Protein AF-A0A2T1A1B3-F1 (afdb_monomer_lite)

Secondary structure (DSSP, 8-state):
-EEEEEEESSS-HHHHHHHHHHHHHHTT--EEEEEE--TT--HHHHHHHHHHHHHH-SEEEEEE-GGG-SHHHHHHHHHHHTTSSSEEEEEEEE-S-HHHHHHHHHHHHHHHSS---EEEEEEE-SSHHHHHHHHHHHHHHH-S-EEEEEETTGGGS-HHHHHHHGGGGB-

Radius of gyration: 15.19 Å; chains: 1; bounding box: 37×35×37 Å

pLDDT: mean 92.07, std 4.48, range [71.44, 97.56]

Foldseek 3Di:
DEEEEEAALAADQVLVLLLVQLLCVVVVFFEAEEEDEALPDDLQVLLVVVVVVVVPGPYYYYYYDPNQRDLVSVLSNQVSNVVDPHHYAYEYEHEPPLVSNQVVLVVNCVRNVDHHAEYEYQAAEPDPVRRVVSQVVSCVSNVHHHFFYHHHPLVVDDPVVSSVCSNVGGD

Structure (mmCIF, N/CA/C/O backbone):
data_AF-A0A2T1A1B3-F1
#
_entry.id   AF-A0A2T1A1B3-F1
#
loop_
_atom_site.group_PDB
_atom_site.id
_atom_site.type_symbol
_atom_site.label_atom_id
_atom_site.label_alt_id
_atom_site.label_comp_id
_atom_site.label_asym_id
_atom_site.label_entity_id
_atom_site.label_seq_id
_atom_site.pdbx_PDB_ins_code
_atom_site.Cartn_x
_atom_site.Cartn_y
_atom_site.Cartn_z
_atom_site.occupancy
_atom_site.B_iso_or_equiv
_atom_site.auth_seq_id
_atom_site.auth_comp_id
_atom_site.auth_asym_id
_atom_site.auth_atom_id
_atom_site.pdbx_PDB_model_num
ATOM 1 N N . MET A 1 1 ? -3.617 -9.011 14.922 1.00 83.69 1 MET A N 1
ATOM 2 C CA . MET A 1 1 ? -4.567 -8.592 13.871 1.00 83.69 1 MET A CA 1
ATOM 3 C C . MET A 1 1 ? -4.004 -7.327 13.277 1.00 83.69 1 MET A C 1
ATOM 5 O O . MET A 1 1 ? -3.605 -6.457 14.046 1.00 83.69 1 MET A O 1
ATOM 9 N N . THR A 1 2 ? -3.915 -7.255 11.954 1.00 93.94 2 THR A N 1
ATOM 10 C CA . THR A 1 2 ? -3.161 -6.191 11.284 1.00 93.94 2 THR A CA 1
ATOM 11 C C . THR A 1 2 ? -4.044 -5.461 10.284 1.00 93.94 2 THR A C 1
ATOM 13 O O . THR A 1 2 ? -4.819 -6.079 9.557 1.00 93.94 2 THR A O 1
ATOM 16 N N . LEU A 1 3 ? -3.913 -4.142 10.244 1.00 95.75 3 LEU A N 1
ATOM 17 C CA . LEU A 1 3 ? -4.442 -3.281 9.200 1.00 95.75 3 LEU A CA 1
ATOM 18 C C . LEU A 1 3 ? -3.271 -2.723 8.388 1.00 95.75 3 LEU A C 1
ATOM 20 O O . LEU A 1 3 ? -2.353 -2.111 8.934 1.00 95.75 3 LEU A O 1
ATOM 24 N N . VAL A 1 4 ? -3.330 -2.900 7.075 1.00 96.62 4 VAL A N 1
ATOM 25 C CA . VAL A 1 4 ? -2.441 -2.242 6.120 1.00 96.62 4 VAL A CA 1
ATOM 26 C C . VAL A 1 4 ? -3.230 -1.152 5.416 1.00 96.62 4 VAL A C 1
ATOM 28 O O . VAL A 1 4 ? -4.264 -1.426 4.813 1.00 96.62 4 VAL A O 1
ATOM 31 N N . LEU A 1 5 ? -2.737 0.078 5.477 1.00 96.25 5 LEU A N 1
ATOM 32 C CA . LEU A 1 5 ? -3.234 1.202 4.698 1.00 96.25 5 LEU A CA 1
ATOM 33 C C . LEU A 1 5 ? -2.289 1.449 3.525 1.00 96.25 5 LEU A C 1
ATOM 35 O O . LEU A 1 5 ? -1.076 1.486 3.712 1.00 96.25 5 LEU A O 1
ATOM 39 N N . VAL A 1 6 ? -2.842 1.612 2.325 1.00 96.56 6 VAL A N 1
ATOM 40 C CA . VAL A 1 6 ? -2.078 1.870 1.099 1.00 96.56 6 VAL A CA 1
ATOM 41 C C . VAL A 1 6 ? -2.508 3.206 0.512 1.00 96.56 6 VAL A C 1
ATOM 43 O O . VAL A 1 6 ? -3.551 3.296 -0.137 1.00 96.56 6 VAL A O 1
ATOM 46 N N . ALA A 1 7 ? -1.710 4.243 0.755 1.00 94.19 7 ALA A N 1
ATOM 47 C CA . ALA A 1 7 ? -1.910 5.577 0.198 1.00 94.19 7 ALA A CA 1
ATOM 48 C C . ALA A 1 7 ? -1.174 5.732 -1.148 1.00 94.19 7 ALA A C 1
ATOM 50 O O . ALA A 1 7 ? -0.170 5.057 -1.390 1.00 94.19 7 ALA A O 1
ATOM 51 N N . PRO A 1 8 ? -1.631 6.617 -2.042 1.00 92.12 8 PRO A N 1
ATOM 52 C CA . PRO A 1 8 ? -0.910 6.924 -3.270 1.00 92.12 8 PRO A CA 1
ATOM 53 C C . PRO A 1 8 ? 0.211 7.937 -3.011 1.00 92.12 8 PRO A C 1
ATOM 55 O O . PRO A 1 8 ? 0.005 9.009 -2.450 1.00 92.12 8 PRO A O 1
ATOM 58 N N . GLY A 1 9 ? 1.411 7.592 -3.466 1.00 89.06 9 GLY A N 1
ATOM 59 C CA . GLY A 1 9 ? 2.613 8.428 -3.505 1.00 89.06 9 GLY A CA 1
ATOM 60 C C . GLY A 1 9 ? 3.035 8.774 -4.932 1.00 89.06 9 GLY A C 1
ATOM 61 O O . GLY A 1 9 ? 4.223 8.870 -5.212 1.00 89.06 9 GLY A O 1
ATOM 62 N N . GLY A 1 10 ? 2.073 8.881 -5.855 1.00 88.12 10 GLY A N 1
ATOM 63 C CA . GLY A 1 10 ? 2.321 8.989 -7.299 1.00 88.12 10 GLY A CA 1
ATOM 64 C C . GLY A 1 10 ? 2.228 7.661 -8.061 1.00 88.12 10 GLY A C 1
ATOM 65 O O . GLY A 1 10 ? 2.427 7.655 -9.272 1.00 88.12 10 GLY A O 1
ATOM 66 N N . GLY A 1 11 ? 1.924 6.557 -7.371 1.00 91.44 11 GLY A N 1
ATOM 67 C CA . GLY A 1 11 ? 1.562 5.268 -7.965 1.00 91.44 11 GLY A CA 1
ATOM 68 C C . GLY A 1 11 ? 0.109 4.859 -7.686 1.00 91.44 11 GLY A C 1
ATOM 69 O O . GLY A 1 11 ? -0.674 5.588 -7.076 1.00 91.44 11 GLY A O 1
ATOM 70 N N . HIS A 1 12 ? -0.242 3.650 -8.109 1.00 93.88 12 HIS A N 1
ATOM 71 C CA . HIS A 1 12 ? -1.571 3.058 -8.099 1.00 93.88 12 HIS A CA 1
ATOM 72 C C . HIS A 1 12 ? -1.807 2.278 -6.799 1.00 93.88 12 HIS A C 1
ATOM 74 O O . HIS A 1 12 ? -1.564 1.070 -6.707 1.00 93.88 12 HIS A O 1
ATOM 80 N N . ALA A 1 13 ? -2.345 2.959 -5.787 1.00 95.31 13 ALA A N 1
ATOM 81 C CA . ALA A 1 13 ? -2.714 2.342 -4.511 1.00 95.31 13 ALA A CA 1
ATOM 82 C C . ALA A 1 13 ? -3.644 1.112 -4.637 1.00 95.31 13 ALA A C 1
ATOM 84 O O . ALA A 1 13 ? -3.379 0.124 -3.945 1.00 95.31 13 ALA A O 1
ATOM 85 N N . PRO A 1 14 ? -4.659 1.084 -5.531 1.00 95.44 14 PRO A N 1
ATOM 86 C CA . PRO A 1 14 ? -5.486 -0.111 -5.728 1.00 95.44 14 PRO A CA 1
ATOM 87 C C . PRO A 1 14 ? -4.686 -1.338 -6.181 1.00 95.44 14 PRO A C 1
ATOM 89 O O . PRO A 1 14 ? -4.893 -2.440 -5.672 1.00 95.44 14 PRO A O 1
ATOM 92 N N . LEU A 1 15 ? -3.731 -1.147 -7.096 1.00 95.69 15 LEU A N 1
ATOM 93 C CA . LEU A 1 15 ? -2.888 -2.223 -7.618 1.00 95.69 15 LEU A CA 1
ATOM 94 C C . LEU A 1 15 ? -1.976 -2.791 -6.524 1.00 95.69 15 LEU A C 1
ATOM 96 O O . LEU A 1 15 ? -1.888 -4.007 -6.351 1.00 95.69 15 LEU A O 1
ATOM 100 N N . VAL A 1 16 ? -1.345 -1.912 -5.742 1.00 97.06 16 VAL A N 1
ATOM 101 C CA . VAL A 1 16 ? -0.498 -2.308 -4.609 1.00 97.06 16 VAL A CA 1
ATOM 102 C C . VAL A 1 16 ? -1.311 -3.017 -3.524 1.00 97.06 16 VAL A C 1
ATOM 104 O O . VAL A 1 16 ? -0.890 -4.069 -3.042 1.00 97.06 16 VAL A O 1
ATOM 107 N N . GLY A 1 17 ? -2.491 -2.497 -3.171 1.00 97.12 17 GLY A N 1
ATOM 108 C CA . GLY A 1 17 ? -3.387 -3.128 -2.201 1.00 97.12 17 GLY A CA 1
ATOM 109 C C . GLY A 1 17 ? -3.807 -4.535 -2.633 1.00 97.12 17 GLY A C 1
ATOM 110 O O . GLY A 1 17 ? -3.721 -5.478 -1.843 1.00 97.12 17 GLY A O 1
ATOM 111 N N . ALA A 1 18 ? -4.174 -4.703 -3.906 1.00 97.06 18 ALA A N 1
ATOM 112 C CA . ALA A 1 18 ? -4.494 -6.006 -4.481 1.00 97.06 18 ALA A CA 1
ATOM 113 C C . ALA A 1 18 ? -3.292 -6.968 -4.452 1.00 97.06 18 ALA A C 1
ATOM 115 O O . ALA A 1 18 ? -3.442 -8.126 -4.059 1.00 97.06 18 ALA A O 1
ATOM 116 N N . ALA A 1 19 ? -2.092 -6.498 -4.805 1.00 97.44 19 ALA A N 1
ATOM 117 C CA . ALA A 1 19 ? -0.871 -7.302 -4.769 1.00 97.44 19 ALA A CA 1
ATOM 118 C C . ALA A 1 19 ? -0.509 -7.760 -3.348 1.00 97.44 19 ALA A C 1
ATOM 120 O O . ALA A 1 19 ? -0.217 -8.940 -3.141 1.00 97.44 19 ALA A O 1
ATOM 121 N N . MET A 1 20 ? -0.584 -6.862 -2.359 1.00 97.50 20 MET A N 1
ATOM 122 C CA . MET A 1 20 ? -0.347 -7.187 -0.948 1.00 97.50 20 MET A CA 1
ATOM 123 C C . MET A 1 20 ? -1.349 -8.225 -0.439 1.00 97.50 20 MET A C 1
ATOM 125 O O . MET A 1 20 ? -0.954 -9.217 0.180 1.00 97.50 20 MET A O 1
ATOM 129 N N . ALA A 1 21 ? -2.637 -8.040 -0.742 1.00 97.06 21 ALA A N 1
ATOM 130 C CA . ALA A 1 21 ? -3.681 -8.982 -0.360 1.00 97.06 21 ALA A CA 1
ATOM 131 C C . ALA A 1 21 ? -3.477 -10.359 -1.008 1.00 97.06 21 ALA A C 1
ATOM 133 O O . ALA A 1 21 ? -3.557 -11.384 -0.325 1.00 97.06 21 ALA A O 1
ATOM 134 N N . ALA A 1 22 ? -3.140 -10.393 -2.300 1.00 96.81 22 ALA A N 1
ATOM 135 C CA . ALA A 1 22 ? -2.823 -11.622 -3.015 1.00 96.81 22 ALA A CA 1
ATOM 136 C C . ALA A 1 22 ? -1.615 -12.342 -2.393 1.00 96.81 22 ALA A C 1
ATOM 138 O O . ALA A 1 22 ? -1.680 -13.544 -2.135 1.00 96.81 22 ALA A O 1
ATOM 139 N N . ALA A 1 23 ? -0.524 -11.619 -2.114 1.00 96.62 23 ALA A N 1
ATOM 140 C CA . ALA A 1 23 ? 0.691 -12.183 -1.524 1.00 96.62 23 ALA A CA 1
ATOM 141 C C . ALA A 1 23 ? 0.439 -12.760 -0.123 1.00 96.62 23 ALA A C 1
ATOM 143 O O . ALA A 1 23 ? 0.883 -13.868 0.187 1.00 96.62 23 ALA A O 1
ATOM 144 N N . ALA A 1 24 ? -0.318 -12.050 0.713 1.00 95.56 24 ALA A N 1
ATOM 145 C CA . ALA A 1 24 ? -0.699 -12.523 2.039 1.00 95.56 24 ALA A CA 1
ATOM 146 C C . ALA A 1 24 ? -1.622 -13.754 1.971 1.00 95.56 24 ALA A C 1
ATOM 148 O O . ALA A 1 24 ? -1.359 -14.752 2.647 1.00 95.56 24 ALA A O 1
ATOM 149 N N . GLY A 1 25 ? -2.630 -13.749 1.092 1.00 95.44 25 GLY A N 1
ATOM 150 C CA . GLY A 1 25 ? -3.505 -14.905 0.868 1.00 95.44 25 GLY A CA 1
ATOM 151 C C . GLY A 1 25 ? -2.736 -16.156 0.431 1.00 95.44 25 GLY A C 1
ATOM 152 O O . GLY A 1 25 ? -2.971 -17.251 0.941 1.00 95.44 25 GLY A O 1
ATOM 153 N N . ARG A 1 26 ? -1.731 -16.001 -0.439 1.00 94.88 26 ARG A N 1
ATOM 154 C CA . ARG A 1 26 ? -0.840 -17.097 -0.867 1.00 94.88 26 ARG A CA 1
ATOM 155 C C . ARG A 1 26 ? 0.045 -17.643 0.248 1.00 94.88 26 ARG A C 1
ATOM 157 O O . ARG A 1 26 ? 0.415 -18.813 0.205 1.00 94.88 26 ARG A O 1
ATOM 164 N N . ARG A 1 27 ? 0.359 -16.822 1.249 1.00 94.19 27 ARG A N 1
ATOM 165 C CA . ARG A 1 27 ? 1.061 -17.232 2.474 1.00 94.19 27 ARG A CA 1
ATOM 166 C C . ARG A 1 27 ? 0.116 -17.867 3.510 1.00 94.19 27 ARG A C 1
ATOM 168 O O . ARG A 1 27 ? 0.564 -18.215 4.597 1.00 94.19 27 ARG A O 1
ATOM 175 N N . GLY A 1 28 ? -1.165 -18.056 3.174 1.00 94.50 28 GLY A N 1
ATOM 176 C CA . GLY A 1 28 ? -2.168 -18.700 4.027 1.00 94.50 28 GLY A CA 1
ATOM 177 C C . GLY A 1 28 ? -2.861 -17.759 5.015 1.00 94.50 28 GLY A C 1
ATOM 178 O O . GLY A 1 28 ? -3.562 -18.234 5.904 1.00 94.50 28 GLY A O 1
ATOM 179 N N . VAL A 1 29 ? -2.673 -16.444 4.878 1.00 95.62 29 VAL A N 1
ATOM 180 C CA . VAL A 1 29 ? -3.315 -15.434 5.731 1.00 95.62 29 VAL A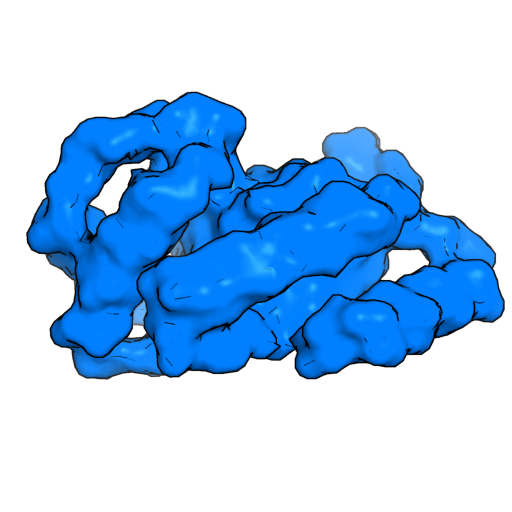 CA 1
ATOM 181 C C . VAL A 1 29 ? -4.752 -15.220 5.262 1.00 95.62 29 VAL A C 1
ATOM 183 O O . VAL A 1 29 ? -4.989 -15.021 4.068 1.00 95.62 29 VAL A O 1
ATOM 186 N N . ARG A 1 30 ? -5.728 -15.212 6.178 1.00 95.62 30 ARG A N 1
ATOM 187 C CA . ARG A 1 30 ? -7.092 -14.790 5.832 1.00 95.62 30 ARG A CA 1
ATOM 188 C C . ARG A 1 30 ? -7.103 -13.277 5.694 1.00 95.62 30 ARG A C 1
ATOM 190 O O . ARG A 1 30 ? -6.847 -12.571 6.669 1.00 95.62 30 ARG A O 1
ATOM 197 N N . VAL A 1 31 ? -7.382 -12.804 4.486 1.00 96.25 31 VAL A N 1
ATOM 198 C CA . VAL A 1 31 ? -7.290 -11.391 4.123 1.00 96.25 31 VAL A CA 1
ATOM 199 C C . VAL A 1 31 ? -8.633 -10.866 3.663 1.00 96.25 31 VAL A C 1
ATOM 201 O O . VAL A 1 31 ? -9.285 -11.493 2.831 1.00 96.25 31 VAL A O 1
ATOM 204 N N . ASN A 1 32 ? -8.977 -9.671 4.132 1.00 96.50 32 ASN A N 1
ATOM 205 C CA . ASN A 1 32 ? -9.982 -8.828 3.502 1.00 96.50 32 ASN A CA 1
ATOM 206 C C . ASN A 1 32 ? -9.320 -7.643 2.798 1.00 96.50 32 ASN A C 1
ATOM 208 O O . ASN A 1 32 ? -8.392 -7.030 3.327 1.00 96.50 32 ASN A O 1
ATOM 212 N N . LEU A 1 33 ? -9.826 -7.316 1.612 1.00 95.81 33 LEU A N 1
ATOM 213 C CA . LEU A 1 33 ? -9.428 -6.144 0.842 1.00 95.81 33 LEU A CA 1
ATOM 214 C C . LEU A 1 33 ? -10.568 -5.123 0.882 1.00 95.81 33 LEU A C 1
ATOM 216 O O . LEU A 1 33 ? -11.712 -5.453 0.570 1.00 95.81 33 LEU A O 1
ATOM 220 N N . GLY A 1 34 ? -10.255 -3.902 1.296 1.00 95.44 34 GLY A N 1
ATOM 221 C CA . GLY A 1 34 ? -11.180 -2.784 1.390 1.00 95.44 34 GLY A CA 1
ATOM 222 C C . GLY A 1 34 ? -10.722 -1.594 0.558 1.00 95.44 34 GLY A C 1
ATOM 223 O O . GLY A 1 34 ? -9.542 -1.435 0.250 1.00 95.44 34 GLY A O 1
ATOM 224 N N . GLU A 1 35 ? -11.676 -0.732 0.240 1.00 95.56 35 GLU A N 1
ATOM 225 C CA . GLU A 1 35 ? -11.462 0.473 -0.551 1.00 95.56 35 GLU A CA 1
ATOM 226 C C . GLU A 1 35 ? -12.019 1.687 0.184 1.00 95.56 35 GLU A C 1
ATOM 228 O O . GLU A 1 35 ? -13.104 1.634 0.771 1.00 95.56 35 GLU A O 1
ATOM 233 N N . ILE A 1 36 ? -11.283 2.791 0.113 1.00 93.88 36 ILE A N 1
ATOM 234 C CA . ILE A 1 36 ? -11.758 4.117 0.489 1.00 93.88 36 ILE A CA 1
ATOM 235 C C . ILE A 1 36 ? -11.918 4.925 -0.792 1.00 93.88 36 ILE A C 1
ATOM 237 O O . ILE A 1 36 ? -10.931 5.246 -1.447 1.00 93.88 36 ILE A O 1
ATOM 241 N N . ASN A 1 37 ? -13.160 5.260 -1.132 1.00 91.38 37 ASN A N 1
ATOM 242 C CA . ASN A 1 37 ? -13.511 5.966 -2.366 1.00 91.38 37 ASN A CA 1
ATOM 243 C C . ASN A 1 37 ? -14.282 7.274 -2.137 1.00 91.38 37 ASN A C 1
ATOM 245 O O . ASN A 1 37 ? -14.847 7.832 -3.074 1.00 91.38 37 ASN A O 1
ATOM 249 N N . ASP A 1 38 ? -14.301 7.768 -0.899 1.00 86.50 38 ASP A N 1
ATOM 250 C CA . ASP A 1 38 ? -15.003 8.993 -0.524 1.00 86.50 38 ASP A CA 1
ATOM 251 C C . ASP A 1 38 ? -14.147 9.844 0.431 1.00 86.50 38 ASP A C 1
ATOM 253 O O . ASP A 1 38 ? -13.635 9.358 1.441 1.00 86.50 38 ASP A O 1
ATOM 257 N N . THR A 1 39 ? -14.019 11.143 0.154 1.00 84.50 39 THR A N 1
ATOM 258 C CA . THR A 1 39 ? -13.359 12.106 1.057 1.00 84.50 39 THR A CA 1
ATOM 259 C C . THR A 1 39 ? -14.175 12.402 2.312 1.00 84.50 39 THR A C 1
ATOM 261 O O . THR A 1 39 ? -13.653 12.990 3.263 1.00 84.50 39 THR A O 1
ATOM 264 N N . ALA A 1 40 ? -15.446 12.002 2.371 1.00 86.06 40 ALA A N 1
ATOM 265 C CA . ALA A 1 40 ? -16.340 12.205 3.507 1.00 86.06 40 ALA A CA 1
ATOM 266 C C . ALA A 1 40 ? -16.360 11.027 4.498 1.00 86.06 40 ALA A C 1
ATOM 268 O O . ALA A 1 40 ? -17.220 10.980 5.380 1.00 86.06 40 ALA A O 1
ATOM 269 N N . VAL A 1 41 ? -15.408 10.087 4.407 1.00 85.75 41 VAL A N 1
ATOM 270 C CA . VAL A 1 41 ? -15.329 8.936 5.324 1.00 85.75 41 VAL A CA 1
ATOM 271 C C . VAL A 1 41 ? -15.276 9.386 6.781 1.00 85.75 41 VAL A C 1
ATOM 273 O O . VAL A 1 41 ? -14.303 9.996 7.242 1.00 85.75 41 VAL A O 1
ATOM 276 N N . ALA A 1 42 ? -16.326 9.028 7.521 1.00 90.62 42 ALA A N 1
ATOM 277 C CA . ALA A 1 42 ? -16.413 9.266 8.950 1.00 90.62 42 ALA A CA 1
ATOM 278 C C . ALA A 1 42 ? -15.400 8.368 9.697 1.00 90.62 42 ALA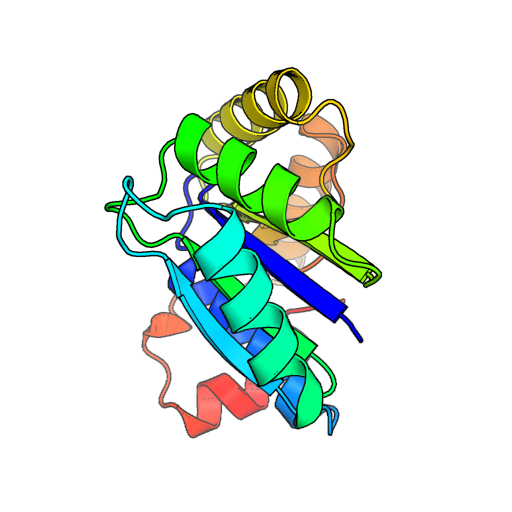 A C 1
ATOM 280 O O . ALA A 1 42 ? -15.470 7.143 9.559 1.00 90.62 42 ALA A O 1
ATOM 281 N N . PRO A 1 43 ? -14.493 8.940 10.518 1.00 88.12 43 PRO A N 1
ATOM 282 C CA . PRO A 1 43 ? -13.461 8.196 11.250 1.00 88.12 43 PRO A CA 1
ATOM 283 C C . PRO A 1 43 ? -13.989 6.999 12.043 1.00 88.12 43 PRO A C 1
ATOM 285 O O . PRO A 1 43 ? -13.431 5.907 11.968 1.00 88.12 43 PRO A O 1
ATOM 288 N N . ASP A 1 44 ? -15.080 7.200 12.782 1.00 89.94 44 ASP A N 1
ATOM 289 C CA . ASP A 1 44 ? -15.631 6.172 13.664 1.00 89.94 44 ASP A CA 1
ATOM 290 C C . ASP A 1 44 ? -16.305 5.053 12.860 1.00 89.94 44 ASP A C 1
ATOM 292 O O . ASP A 1 44 ? -16.139 3.877 13.173 1.00 89.94 44 ASP A O 1
ATOM 296 N N . ALA A 1 45 ? -16.977 5.402 11.757 1.00 91.56 45 ALA A N 1
ATOM 297 C CA . ALA A 1 45 ? -17.567 4.417 10.855 1.00 91.56 45 ALA A CA 1
ATOM 298 C C . ALA A 1 45 ? -16.492 3.552 10.178 1.00 91.56 45 ALA A C 1
ATOM 300 O O . ALA A 1 45 ? -16.665 2.340 10.059 1.00 91.56 45 ALA A O 1
ATOM 301 N N . PHE A 1 46 ? -15.369 4.158 9.778 1.00 93.94 46 PHE A N 1
ATOM 302 C CA . PHE A 1 46 ? -14.213 3.432 9.257 1.00 93.94 46 PHE A CA 1
ATOM 303 C C . PHE A 1 46 ? -13.626 2.481 10.309 1.00 93.94 46 PHE A C 1
ATOM 305 O O . PHE A 1 46 ? -13.442 1.297 10.034 1.00 93.94 46 PHE A O 1
ATOM 312 N N . ALA A 1 47 ? -13.384 2.975 11.526 1.00 92.44 47 ALA A N 1
ATOM 313 C CA . ALA A 1 47 ? -12.846 2.178 12.625 1.00 92.44 47 ALA A CA 1
ATOM 314 C C . ALA A 1 47 ? -13.740 0.966 12.948 1.00 92.44 47 ALA A C 1
ATOM 316 O O . ALA A 1 47 ? -13.246 -0.153 13.097 1.00 92.44 47 ALA A O 1
ATOM 317 N N . ASP A 1 48 ? -15.058 1.164 13.000 1.00 93.00 48 ASP A N 1
ATOM 318 C CA . ASP A 1 48 ? -16.023 0.091 13.242 1.00 93.00 48 ASP A CA 1
ATOM 319 C C . ASP A 1 48 ? -16.091 -0.912 12.088 1.00 93.00 48 ASP A C 1
ATOM 321 O O . ASP A 1 48 ? -16.210 -2.114 12.327 1.00 93.00 48 ASP A O 1
ATOM 325 N N . ALA A 1 49 ? -15.989 -0.447 10.840 1.00 93.81 49 ALA A N 1
ATOM 326 C CA . ALA A 1 49 ? -15.915 -1.330 9.683 1.00 93.81 49 ALA A CA 1
ATOM 327 C C . ALA A 1 49 ? -14.662 -2.216 9.747 1.00 93.81 49 ALA A C 1
ATOM 329 O O . ALA A 1 49 ? -14.783 -3.432 9.618 1.00 93.81 49 ALA A O 1
ATOM 330 N N . VAL A 1 50 ? -13.487 -1.641 10.023 1.00 94.19 50 VAL A N 1
ATOM 331 C CA . VAL A 1 50 ? -12.233 -2.402 10.162 1.00 94.19 50 VAL A CA 1
ATOM 332 C C . VAL A 1 50 ? -12.329 -3.436 11.282 1.00 94.19 50 VAL A C 1
ATOM 334 O O . VAL A 1 50 ? -11.963 -4.588 11.062 1.00 94.19 50 VAL A O 1
ATOM 337 N N . ARG A 1 51 ? -12.855 -3.065 12.459 1.00 92.75 51 ARG A N 1
ATOM 338 C CA . ARG A 1 51 ? -13.026 -4.008 13.579 1.00 92.75 51 ARG A CA 1
ATOM 339 C C . ARG A 1 51 ? -13.847 -5.224 13.175 1.00 92.75 51 ARG A C 1
ATOM 341 O O . ARG A 1 51 ? -13.389 -6.338 13.387 1.00 92.75 51 ARG A O 1
ATOM 348 N N . ARG A 1 52 ? -15.006 -5.008 12.544 1.00 93.19 52 ARG A N 1
ATOM 349 C CA . ARG A 1 52 ? -15.872 -6.103 12.082 1.00 93.19 52 ARG A CA 1
ATOM 350 C C . ARG A 1 52 ? -15.161 -7.008 11.082 1.00 93.19 52 ARG A C 1
ATOM 352 O O . ARG A 1 52 ? -15.276 -8.219 11.173 1.00 93.19 52 ARG A O 1
ATOM 359 N N . GLN A 1 53 ? -14.401 -6.438 10.147 1.00 93.00 53 GLN A N 1
ATOM 360 C CA . GLN A 1 53 ? -13.665 -7.243 9.168 1.00 93.00 53 GLN A CA 1
ATOM 361 C C . GLN A 1 53 ? -12.566 -8.094 9.823 1.00 93.00 53 GLN A C 1
ATOM 363 O O . GLN A 1 53 ? -12.315 -9.212 9.373 1.00 93.00 53 GLN A O 1
ATOM 368 N N . LEU A 1 54 ? -11.933 -7.597 10.890 1.00 92.44 54 LEU A N 1
ATOM 369 C CA . LEU A 1 54 ? -10.901 -8.318 11.642 1.00 92.44 54 LEU A CA 1
ATOM 370 C C . LEU A 1 54 ? -11.453 -9.403 12.581 1.00 92.44 54 LEU A C 1
ATOM 372 O O . LEU A 1 54 ? -10.670 -10.197 13.091 1.00 92.44 54 LEU A O 1
ATOM 376 N N . GLU A 1 55 ? -12.770 -9.492 12.798 1.00 91.56 55 GLU A N 1
ATOM 377 C CA . GLU A 1 55 ? -13.364 -10.593 13.576 1.00 91.56 55 GLU A CA 1
ATOM 378 C C . GLU A 1 55 ? -13.161 -11.949 12.874 1.00 91.56 55 GLU A C 1
ATOM 380 O O . GLU A 1 55 ? -12.889 -12.956 13.531 1.00 91.56 55 GLU A O 1
ATOM 385 N N . ASP A 1 56 ? -13.201 -11.957 11.536 1.00 90.31 56 ASP A N 1
ATOM 386 C CA . ASP A 1 56 ? -13.137 -13.171 10.711 1.00 90.31 56 ASP A CA 1
ATOM 387 C C . ASP A 1 56 ? -11.833 -13.318 9.905 1.00 90.31 56 ASP A C 1
ATOM 389 O O . ASP A 1 56 ? -11.624 -14.336 9.230 1.00 90.31 56 ASP A O 1
ATOM 393 N N . THR A 1 57 ? -10.931 -12.336 9.979 1.00 93.38 57 THR A N 1
ATOM 394 C CA . THR A 1 57 ? -9.682 -12.308 9.203 1.00 93.38 57 THR A CA 1
ATOM 395 C C . THR A 1 57 ? -8.465 -11.950 10.040 1.00 93.38 57 THR A C 1
ATOM 397 O O . THR A 1 57 ? -8.562 -11.389 11.126 1.00 93.38 57 THR A O 1
ATOM 400 N N . ASP A 1 58 ? -7.289 -12.309 9.534 1.00 94.19 58 ASP A N 1
ATOM 401 C CA . ASP A 1 58 ? -6.021 -12.062 10.218 1.00 94.19 58 ASP A CA 1
ATOM 402 C C . ASP A 1 58 ? -5.421 -10.702 9.800 1.00 94.19 58 ASP A C 1
ATOM 404 O O . ASP A 1 58 ? -4.715 -10.055 10.585 1.00 94.19 58 ASP A O 1
ATOM 408 N N . LEU A 1 59 ? -5.745 -10.256 8.579 1.00 96.25 59 LEU A N 1
ATOM 409 C CA . LEU A 1 59 ? -5.253 -9.036 7.946 1.00 96.25 59 LEU A CA 1
ATOM 410 C C . LEU A 1 59 ? -6.367 -8.342 7.144 1.00 96.25 59 LEU A C 1
ATOM 412 O O . LEU A 1 59 ? -7.054 -8.965 6.336 1.00 96.25 59 LEU A O 1
ATOM 416 N N . VAL A 1 60 ? -6.479 -7.027 7.301 1.00 97.31 60 VAL A N 1
ATOM 417 C CA . VAL A 1 60 ? -7.262 -6.165 6.409 1.00 97.31 60 VAL A CA 1
ATOM 418 C C . VAL A 1 60 ? -6.300 -5.254 5.652 1.00 97.31 60 VAL A C 1
ATOM 420 O O . VAL A 1 60 ? -5.492 -4.560 6.265 1.00 97.31 60 VAL A O 1
ATOM 423 N N . VAL A 1 61 ? -6.387 -5.238 4.325 1.00 97.56 61 VAL A N 1
ATOM 424 C CA . VAL A 1 61 ? -5.681 -4.280 3.465 1.00 97.56 61 VAL A CA 1
ATOM 425 C C . VAL A 1 61 ? -6.700 -3.265 2.969 1.00 97.56 61 VAL A C 1
ATOM 427 O O . VAL A 1 61 ? -7.719 -3.655 2.411 1.00 97.56 61 VAL A O 1
ATOM 430 N N . VAL A 1 62 ? -6.449 -1.973 3.160 1.00 97.00 62 VAL A N 1
ATOM 431 C CA . VAL A 1 62 ? -7.313 -0.895 2.671 1.00 97.00 62 VAL A CA 1
ATOM 432 C C . VAL A 1 62 ? -6.500 0.067 1.822 1.00 97.00 62 VAL A C 1
ATOM 434 O O . VAL A 1 62 ? -5.503 0.612 2.292 1.00 97.00 62 VAL A O 1
ATOM 437 N N . TYR A 1 63 ? -6.935 0.307 0.590 1.00 96.44 63 TYR A N 1
ATOM 438 C CA . TYR A 1 63 ? -6.322 1.300 -0.292 1.00 96.44 63 TYR A CA 1
ATOM 439 C C . TYR A 1 63 ? -7.213 2.533 -0.465 1.00 96.44 63 TYR A C 1
ATOM 441 O O . TYR A 1 63 ? -8.441 2.453 -0.383 1.00 96.44 63 TYR A O 1
ATOM 449 N N . PHE A 1 64 ? -6.581 3.676 -0.724 1.00 94.69 64 PHE A N 1
ATOM 450 C CA . PHE A 1 64 ? -7.265 4.913 -1.099 1.00 94.69 64 PHE A CA 1
ATOM 451 C C . PHE A 1 64 ? -7.395 4.970 -2.627 1.00 94.69 64 PHE A C 1
ATOM 453 O O . PHE A 1 64 ? -6.394 4.893 -3.339 1.00 94.69 64 PHE A O 1
ATOM 460 N N . ALA A 1 65 ? -8.622 5.063 -3.137 1.00 90.62 65 ALA A N 1
ATOM 461 C CA . ALA A 1 65 ? -8.887 5.320 -4.551 1.00 90.62 65 ALA A CA 1
ATOM 462 C C . ALA A 1 65 ? -8.713 6.819 -4.868 1.00 90.62 65 ALA A C 1
ATOM 464 O O . ALA A 1 65 ? -8.758 7.641 -3.956 1.00 90.62 65 ALA A O 1
ATOM 465 N N . GLU A 1 66 ? -8.583 7.177 -6.153 1.00 83.56 66 GLU A N 1
ATOM 466 C CA . GLU A 1 66 ? -8.432 8.570 -6.628 1.00 83.56 66 GLU A CA 1
ATOM 467 C C . GLU A 1 66 ? -9.345 9.601 -5.941 1.00 83.56 66 GLU A C 1
ATOM 469 O O . GLU A 1 66 ? -8.845 10.643 -5.531 1.00 83.56 66 GLU A O 1
ATOM 474 N N . PRO A 1 67 ? -10.660 9.369 -5.738 1.00 73.19 67 PRO A N 1
ATOM 475 C CA . PRO A 1 67 ? -11.487 10.379 -5.083 1.00 73.19 67 PRO A CA 1
ATOM 476 C C . PRO A 1 67 ? -11.105 10.646 -3.623 1.00 73.19 67 PRO A C 1
ATOM 478 O O . PRO A 1 67 ? -11.563 11.642 -3.088 1.00 73.19 67 PRO A O 1
ATOM 481 N N . ALA A 1 68 ? -10.319 9.790 -2.968 1.00 71.44 68 ALA A N 1
ATOM 482 C CA . ALA A 1 68 ? -9.955 9.879 -1.554 1.00 71.44 68 ALA A CA 1
ATOM 483 C C . ALA A 1 68 ? -8.435 9.956 -1.324 1.00 71.44 68 ALA A C 1
ATOM 485 O O . ALA A 1 68 ? -7.968 9.704 -0.210 1.00 71.44 68 ALA A O 1
ATOM 486 N N . ASP A 1 69 ? -7.664 10.278 -2.363 1.00 78.12 69 ASP A N 1
ATOM 487 C CA . ASP A 1 69 ? -6.201 10.299 -2.324 1.00 78.12 69 ASP A CA 1
ATOM 488 C C . ASP A 1 69 ? -5.588 11.551 -1.681 1.00 78.12 69 ASP A C 1
ATOM 490 O O . ASP A 1 69 ? -4.367 11.646 -1.520 1.00 78.12 69 ASP A O 1
ATOM 494 N N . ASP A 1 70 ? -6.421 12.503 -1.259 1.00 87.38 70 ASP A N 1
ATOM 495 C CA . ASP A 1 70 ? -5.950 13.721 -0.628 1.00 87.38 70 ASP A CA 1
ATOM 496 C C . ASP A 1 70 ? -5.334 13.445 0.758 1.00 87.38 70 ASP A C 1
ATOM 498 O O . ASP A 1 70 ? -5.818 12.640 1.563 1.00 87.38 70 ASP A O 1
ATOM 502 N N . MET A 1 71 ? -4.259 14.170 1.073 1.00 86.94 71 MET A N 1
ATOM 503 C CA . MET A 1 71 ? -3.490 13.955 2.305 1.00 86.94 71 MET A CA 1
ATOM 504 C C . MET A 1 71 ? -4.306 14.196 3.585 1.00 86.94 71 MET A C 1
ATOM 506 O O . MET A 1 71 ? -4.004 13.612 4.628 1.00 86.94 71 MET A O 1
ATOM 510 N N . THR A 1 72 ? -5.357 15.025 3.528 1.00 88.88 72 THR A N 1
ATOM 511 C CA . THR A 1 72 ? -6.226 15.274 4.689 1.00 88.88 72 THR A CA 1
ATOM 512 C C . THR A 1 72 ? -7.086 14.047 4.982 1.00 88.88 72 THR A C 1
ATOM 514 O O . THR A 1 72 ? -7.207 13.635 6.141 1.00 88.88 72 THR A O 1
ATOM 517 N N . THR A 1 73 ? -7.644 13.419 3.947 1.00 90.56 73 THR A N 1
ATOM 518 C CA . THR A 1 73 ? -8.385 12.160 4.068 1.00 90.56 73 THR A CA 1
ATOM 519 C C . THR A 1 73 ? -7.478 11.035 4.562 1.00 90.56 73 THR A C 1
ATOM 521 O O . THR A 1 73 ? -7.838 10.363 5.535 1.00 90.56 73 THR A O 1
ATOM 524 N N . VAL A 1 74 ? -6.273 10.886 3.996 1.00 90.75 74 VAL A N 1
ATOM 525 C CA . VAL A 1 74 ? -5.276 9.893 4.445 1.00 90.75 74 VAL A CA 1
ATOM 526 C C . VAL A 1 74 ? -4.945 10.070 5.928 1.00 90.75 74 VAL A C 1
ATOM 528 O O . VAL A 1 74 ? -5.045 9.114 6.701 1.00 90.75 74 VAL A O 1
ATOM 531 N N . GLN A 1 75 ? -4.638 11.296 6.367 1.00 90.56 75 GLN A N 1
ATOM 532 C CA . GLN A 1 75 ? -4.364 11.594 7.776 1.00 90.56 75 GLN A CA 1
ATOM 533 C C . GLN A 1 75 ? -5.537 11.227 8.679 1.00 90.56 75 GLN A C 1
ATOM 535 O O . GLN A 1 75 ? -5.354 10.625 9.741 1.00 90.56 75 GLN A O 1
ATOM 540 N N . ARG A 1 76 ? -6.750 11.619 8.286 1.00 91.31 76 ARG A N 1
ATOM 541 C CA . ARG A 1 76 ? -7.952 11.407 9.089 1.00 91.31 76 ARG A CA 1
ATOM 542 C C . ARG A 1 76 ? -8.221 9.916 9.291 1.00 91.31 76 ARG A C 1
ATOM 544 O O . ARG A 1 76 ? -8.485 9.498 10.419 1.00 91.31 76 ARG A O 1
ATOM 551 N N . VAL A 1 77 ? -8.116 9.127 8.226 1.00 92.94 77 VAL A N 1
ATOM 552 C CA . VAL A 1 77 ? -8.278 7.667 8.259 1.00 92.94 77 VAL A CA 1
ATOM 553 C C . VAL A 1 77 ? -7.163 7.015 9.071 1.00 92.94 77 VAL A C 1
ATOM 555 O O . VAL A 1 77 ? -7.451 6.204 9.947 1.00 92.94 77 VAL A O 1
ATOM 558 N N . TYR A 1 78 ? -5.905 7.410 8.864 1.00 92.25 78 TYR A N 1
ATOM 559 C CA . TYR A 1 78 ? -4.778 6.879 9.632 1.00 92.25 78 TYR A CA 1
ATOM 560 C C . TYR A 1 78 ? -4.938 7.132 11.136 1.00 92.25 78 TYR A C 1
ATOM 562 O O . TYR A 1 78 ? -4.784 6.226 11.953 1.00 92.25 78 TYR A O 1
ATOM 570 N N . ARG A 1 79 ? -5.334 8.347 11.531 1.00 91.00 79 ARG A N 1
ATOM 571 C CA . ARG A 1 79 ? -5.606 8.674 12.940 1.00 91.00 79 ARG A CA 1
ATOM 572 C C . ARG A 1 79 ? -6.769 7.870 13.511 1.00 91.00 79 ARG A C 1
ATOM 574 O O . ARG A 1 79 ? -6.732 7.530 14.689 1.00 91.00 79 ARG A O 1
ATOM 581 N N . ALA A 1 80 ? -7.789 7.571 12.708 1.00 92.75 80 ALA A N 1
ATOM 582 C CA . ALA A 1 80 ? -8.886 6.698 13.114 1.00 92.75 80 ALA A CA 1
ATOM 583 C C . ALA A 1 80 ? -8.398 5.259 13.337 1.00 92.75 80 ALA A C 1
ATOM 585 O O . ALA A 1 80 ? -8.669 4.677 14.386 1.00 92.75 80 ALA A O 1
ATOM 586 N N . ALA A 1 81 ? -7.609 4.731 12.397 1.00 92.50 81 ALA A N 1
ATOM 587 C CA . ALA A 1 81 ? -6.983 3.418 12.488 1.00 92.50 81 ALA A CA 1
ATOM 588 C C . ALA A 1 81 ? -6.114 3.286 13.743 1.00 92.50 81 ALA A C 1
ATOM 590 O O . ALA A 1 81 ? -6.233 2.314 14.473 1.00 92.50 81 ALA A O 1
ATOM 591 N N . ARG A 1 82 ? -5.287 4.287 14.057 1.00 90.44 82 ARG A N 1
ATOM 592 C CA . ARG A 1 82 ? -4.391 4.274 15.227 1.00 90.44 82 ARG A CA 1
ATOM 593 C C . ARG A 1 82 ? -5.104 4.293 16.582 1.00 90.44 82 ARG A C 1
ATOM 595 O O . ARG A 1 82 ? -4.457 4.086 17.602 1.00 90.44 82 ARG A O 1
ATOM 602 N N . ARG A 1 83 ? -6.414 4.558 16.616 1.00 90.25 83 ARG A N 1
ATOM 603 C CA . ARG A 1 83 ? -7.248 4.427 17.827 1.00 90.25 83 ARG A CA 1
ATOM 604 C C . ARG A 1 83 ? -7.760 3.002 18.034 1.00 90.25 83 ARG A C 1
ATOM 606 O O . ARG A 1 83 ? -8.375 2.720 19.061 1.00 90.25 83 ARG A O 1
ATOM 613 N N . LEU A 1 84 ? -7.580 2.131 17.045 1.00 88.94 84 LEU A N 1
ATOM 614 C CA . LEU A 1 84 ? -7.848 0.708 17.162 1.00 88.94 84 LEU A CA 1
ATOM 615 C C . LEU A 1 84 ? -6.697 0.051 17.936 1.00 88.94 84 LEU A C 1
ATOM 617 O O . LEU A 1 84 ? -5.540 0.422 17.762 1.00 88.94 84 LEU A O 1
ATOM 621 N N . ASP A 1 85 ? -7.017 -0.934 18.773 1.00 90.81 85 ASP A N 1
ATOM 622 C CA . ASP A 1 85 ? -6.027 -1.748 19.492 1.00 90.81 85 ASP A CA 1
ATOM 623 C C . ASP A 1 85 ? -5.499 -2.872 18.578 1.00 90.81 85 ASP A C 1
ATOM 625 O O . ASP A 1 85 ? -5.725 -4.057 18.815 1.00 90.81 85 ASP A O 1
ATOM 629 N N . ILE A 1 86 ? -4.914 -2.480 17.441 1.00 91.25 86 ILE A N 1
ATOM 630 C CA . ILE A 1 86 ? -4.386 -3.371 16.396 1.00 91.25 86 ILE A CA 1
ATOM 631 C C . ILE A 1 86 ? -3.086 -2.807 15.821 1.00 91.25 86 ILE A C 1
ATOM 633 O O . ILE A 1 86 ? -2.814 -1.607 15.915 1.00 91.25 86 ILE A O 1
ATOM 637 N N . ASP A 1 87 ? -2.324 -3.660 15.141 1.00 93.12 87 ASP A N 1
ATOM 638 C CA . ASP A 1 87 ? -1.159 -3.218 14.383 1.00 93.12 87 ASP A CA 1
ATOM 639 C C . ASP A 1 87 ? -1.622 -2.499 13.113 1.00 93.12 87 ASP A C 1
ATOM 641 O O . ASP A 1 87 ? -2.361 -3.065 12.306 1.00 93.12 87 ASP A O 1
ATOM 645 N N . VAL A 1 88 ? -1.196 -1.251 12.931 1.00 93.81 88 VAL A N 1
ATOM 646 C CA . VAL A 1 88 ? -1.516 -0.439 11.750 1.00 93.81 88 VAL A CA 1
ATOM 647 C C . VAL A 1 88 ? -0.221 -0.105 11.038 1.00 93.81 88 VAL A C 1
ATOM 649 O O . VAL A 1 88 ? 0.668 0.471 11.662 1.00 93.81 88 VAL A O 1
ATOM 652 N N . THR A 1 89 ? -0.156 -0.419 9.747 1.00 93.88 89 THR A N 1
ATOM 653 C CA . THR A 1 89 ? 0.946 -0.026 8.863 1.00 93.88 89 THR A CA 1
ATOM 654 C C . THR A 1 89 ? 0.444 0.912 7.770 1.00 93.88 89 THR A C 1
ATOM 656 O O . THR A 1 89 ? -0.665 0.740 7.259 1.00 93.88 89 THR A O 1
ATOM 659 N N . MET A 1 90 ? 1.242 1.915 7.424 1.00 94.19 90 MET A N 1
ATOM 660 C CA . MET A 1 90 ? 1.012 2.857 6.338 1.00 94.19 90 MET A CA 1
ATOM 661 C C . MET A 1 90 ? 2.073 2.656 5.259 1.00 94.19 90 MET A C 1
ATOM 663 O O . MET A 1 90 ? 3.247 2.976 5.454 1.00 94.19 90 MET A O 1
ATOM 667 N N . ASN A 1 91 ? 1.629 2.167 4.106 1.00 95.31 91 ASN A N 1
ATOM 668 C CA . ASN A 1 91 ? 2.446 1.977 2.919 1.00 95.31 91 ASN A CA 1
ATOM 669 C C . ASN A 1 91 ? 2.055 2.968 1.823 1.00 95.31 91 ASN A C 1
ATOM 671 O O . ASN A 1 91 ? 0.898 3.383 1.720 1.00 95.31 91 ASN A O 1
ATOM 675 N N . LEU A 1 92 ? 3.016 3.303 0.969 1.00 95.06 92 LEU A N 1
ATOM 676 C CA . LEU A 1 92 ? 2.805 4.165 -0.190 1.00 95.06 92 LEU A CA 1
ATOM 677 C C . LEU A 1 92 ? 3.005 3.403 -1.493 1.00 95.06 92 LEU A C 1
ATOM 679 O O . LEU A 1 92 ? 4.045 2.781 -1.701 1.00 95.06 92 LEU A O 1
ATOM 683 N N . ALA A 1 93 ? 2.032 3.514 -2.390 1.00 95.75 93 ALA A N 1
ATOM 684 C CA . ALA A 1 93 ? 2.179 3.105 -3.778 1.00 95.75 93 ALA A CA 1
ATOM 685 C C . ALA A 1 93 ? 2.891 4.209 -4.561 1.00 95.75 93 ALA A C 1
ATOM 687 O O . ALA A 1 93 ? 2.375 5.321 -4.681 1.00 95.75 93 ALA A O 1
ATOM 688 N N . VAL A 1 94 ? 4.069 3.909 -5.089 1.00 94.88 94 VAL A N 1
ATOM 689 C CA . VAL A 1 94 ? 4.939 4.877 -5.761 1.00 94.88 94 VAL A CA 1
ATOM 690 C C . VAL A 1 94 ? 5.172 4.458 -7.206 1.00 94.88 94 VAL A C 1
ATOM 692 O O . VAL A 1 94 ? 5.431 3.290 -7.491 1.00 94.88 94 VAL A O 1
ATOM 695 N N . GLY A 1 95 ? 5.058 5.434 -8.103 1.00 89.81 95 GLY A N 1
ATOM 696 C CA . GLY A 1 95 ? 5.350 5.272 -9.520 1.00 89.81 95 GLY A CA 1
ATOM 697 C C . GLY A 1 95 ? 6.829 5.479 -9.831 1.00 89.81 95 GLY A C 1
ATOM 698 O O . GLY A 1 95 ? 7.684 5.534 -8.948 1.00 89.81 95 GLY A O 1
ATOM 699 N N . ARG A 1 96 ? 7.133 5.655 -11.119 1.00 83.50 96 ARG A N 1
ATOM 700 C CA . ARG A 1 96 ? 8.499 5.944 -11.594 1.00 83.50 96 ARG A CA 1
ATOM 701 C C . ARG A 1 96 ? 8.988 7.356 -11.281 1.00 83.50 96 ARG A C 1
ATOM 703 O O . ARG A 1 96 ? 10.183 7.615 -11.382 1.00 83.50 96 ARG A O 1
ATOM 710 N N . ASP A 1 97 ? 8.074 8.264 -10.958 1.00 88.25 97 ASP A N 1
ATOM 711 C CA . ASP A 1 97 ? 8.410 9.632 -10.585 1.00 88.25 97 ASP A CA 1
ATOM 712 C C . ASP A 1 97 ? 8.880 9.672 -9.124 1.00 88.25 97 ASP A C 1
ATOM 714 O O . ASP A 1 97 ? 8.088 9.690 -8.178 1.00 88.25 97 ASP A O 1
ATOM 718 N N . THR A 1 98 ? 10.200 9.637 -8.948 1.00 84.88 98 THR A N 1
ATOM 719 C CA . THR A 1 98 ? 10.840 9.635 -7.631 1.00 84.88 98 THR A CA 1
ATOM 720 C C . THR A 1 98 ? 10.718 10.972 -6.911 1.00 84.88 98 THR A C 1
ATOM 722 O O . THR A 1 98 ? 10.674 10.982 -5.681 1.00 84.88 98 THR A O 1
ATOM 725 N N . ASP A 1 99 ? 10.633 12.082 -7.650 1.00 89.38 99 ASP A N 1
ATOM 726 C CA . ASP A 1 99 ? 10.456 13.414 -7.064 1.00 89.38 99 ASP A CA 1
ATOM 727 C C . ASP A 1 99 ? 9.064 13.501 -6.440 1.00 89.38 99 ASP A C 1
ATOM 729 O O . ASP A 1 99 ? 8.916 13.886 -5.278 1.00 89.38 99 ASP A O 1
ATOM 733 N N . ARG A 1 100 ? 8.047 13.008 -7.160 1.00 89.06 100 ARG A N 1
ATOM 734 C CA . ARG A 1 100 ? 6.686 12.924 -6.632 1.00 89.06 100 ARG A CA 1
ATOM 735 C C . ARG A 1 100 ? 6.594 12.044 -5.387 1.00 89.06 100 ARG A C 1
ATOM 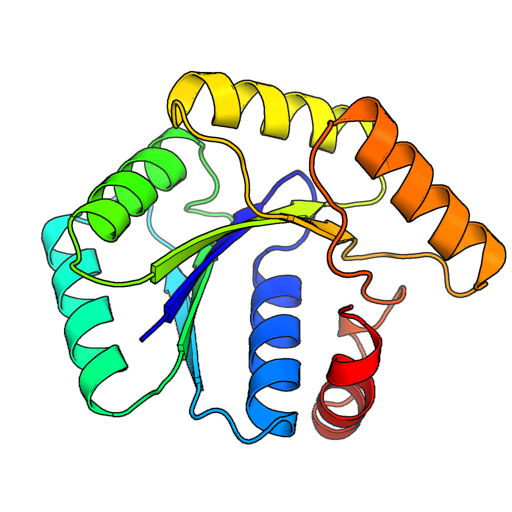737 O O . ARG A 1 100 ? 5.899 12.405 -4.435 1.00 89.06 100 ARG A O 1
ATOM 744 N N . ALA A 1 101 ? 7.286 10.907 -5.378 1.00 89.44 101 ALA A N 1
ATOM 745 C CA . ALA A 1 101 ? 7.328 10.027 -4.215 1.00 89.44 101 ALA A CA 1
ATOM 746 C C . ALA A 1 101 ? 7.943 10.730 -2.992 1.00 89.44 101 ALA A C 1
ATOM 748 O O . ALA A 1 101 ? 7.392 10.638 -1.893 1.00 89.44 101 ALA A O 1
ATOM 749 N N . LEU A 1 102 ? 9.047 11.462 -3.178 1.00 92.19 102 LEU A N 1
ATOM 750 C CA . LEU A 1 102 ? 9.702 12.219 -2.111 1.00 92.19 102 LEU A CA 1
ATOM 751 C C . LEU A 1 102 ? 8.789 13.314 -1.544 1.00 92.19 102 LEU A C 1
ATOM 753 O O . LEU A 1 102 ? 8.605 13.367 -0.330 1.00 92.19 102 LEU A O 1
ATOM 757 N N . GLU A 1 103 ? 8.159 14.118 -2.405 1.00 92.00 103 GLU A N 1
ATOM 758 C CA . GLU A 1 103 ? 7.217 15.167 -1.989 1.00 92.00 103 GLU A CA 1
ATOM 759 C C . GLU A 1 103 ? 6.092 14.617 -1.101 1.00 92.00 103 GLU A C 1
ATOM 761 O O . GLU A 1 103 ? 5.744 15.208 -0.077 1.00 92.00 103 GLU A O 1
ATOM 766 N N . VAL A 1 104 ? 5.509 13.475 -1.480 1.00 90.56 104 VAL A N 1
ATOM 767 C CA . VAL A 1 104 ? 4.410 12.866 -0.719 1.00 90.56 104 VAL A CA 1
ATOM 768 C C . VAL A 1 104 ? 4.907 12.272 0.599 1.00 90.56 104 VAL A C 1
ATOM 770 O O . VAL A 1 104 ? 4.230 12.407 1.618 1.00 90.56 104 VAL A O 1
ATOM 773 N N . VAL A 1 105 ? 6.090 11.651 0.613 1.00 91.94 105 VAL A N 1
ATOM 774 C CA . VAL A 1 105 ? 6.715 11.151 1.848 1.00 91.94 105 VAL A CA 1
ATOM 775 C C . VAL A 1 105 ? 6.948 12.291 2.841 1.00 91.94 105 VAL A C 1
ATOM 777 O O . VAL A 1 105 ? 6.629 12.138 4.021 1.00 91.94 105 VAL A O 1
ATOM 780 N N . GLU A 1 106 ? 7.477 13.426 2.386 1.00 91.19 106 GLU A N 1
ATOM 781 C CA . GLU A 1 106 ? 7.693 14.609 3.227 1.00 91.19 106 GLU A CA 1
ATOM 782 C C . GLU A 1 106 ? 6.366 15.172 3.747 1.00 91.19 106 GLU A C 1
ATOM 784 O O . GLU A 1 106 ? 6.201 15.330 4.958 1.00 91.19 106 GLU A O 1
ATOM 789 N N . ALA A 1 107 ? 5.374 15.349 2.869 1.00 89.81 107 ALA A N 1
ATOM 790 C CA . ALA A 1 107 ? 4.050 15.824 3.260 1.00 89.81 107 ALA A CA 1
ATOM 791 C C . ALA A 1 107 ? 3.381 14.909 4.302 1.00 89.81 107 ALA A C 1
ATOM 793 O O . ALA A 1 107 ? 2.796 15.385 5.275 1.00 89.81 107 ALA A O 1
ATOM 794 N N . LEU A 1 108 ? 3.474 13.587 4.137 1.00 88.62 108 LEU A N 1
ATOM 795 C CA . LEU A 1 108 ? 2.908 12.638 5.095 1.00 88.62 108 LEU A CA 1
ATOM 796 C C . LEU A 1 108 ? 3.678 12.602 6.409 1.00 88.62 108 LEU A C 1
ATOM 798 O O . LEU A 1 108 ? 3.049 12.458 7.453 1.00 88.62 108 LEU A O 1
ATOM 802 N N . ARG A 1 109 ? 5.002 12.768 6.406 1.00 89.00 109 ARG A N 1
ATOM 803 C CA . ARG A 1 109 ? 5.775 12.880 7.653 1.00 89.00 109 ARG A CA 1
ATOM 804 C C . ARG A 1 109 ? 5.337 14.083 8.478 1.00 89.00 109 ARG A C 1
ATOM 806 O O . ARG A 1 109 ? 5.110 13.931 9.679 1.00 89.00 109 ARG A O 1
ATOM 813 N N . ASP A 1 110 ? 5.147 15.228 7.831 1.00 87.31 110 ASP A N 1
ATOM 814 C CA . ASP A 1 110 ? 4.700 16.459 8.488 1.00 87.31 110 ASP A CA 1
ATOM 815 C C . ASP A 1 110 ? 3.293 16.320 9.083 1.00 87.31 110 ASP A C 1
ATOM 817 O O . ASP A 1 110 ? 2.985 16.866 10.142 1.00 87.31 110 ASP A O 1
ATOM 821 N N . ILE A 1 111 ? 2.423 15.571 8.406 1.00 86.81 111 ILE A N 1
ATOM 822 C CA . ILE A 1 111 ? 1.002 15.468 8.742 1.00 86.81 111 ILE A CA 1
ATOM 823 C C . ILE A 1 111 ? 0.715 14.303 9.710 1.00 86.81 111 ILE A C 1
ATOM 825 O O . ILE A 1 111 ? -0.156 14.415 10.584 1.00 86.81 111 ILE A O 1
ATOM 829 N N . LEU A 1 112 ? 1.390 13.164 9.557 1.00 83.69 112 LEU A N 1
ATOM 830 C CA . LEU A 1 112 ? 1.158 11.961 10.361 1.00 83.69 112 LEU A CA 1
ATOM 831 C C . LEU A 1 112 ? 1.975 11.948 11.659 1.00 83.69 112 LEU A C 1
ATOM 833 O O . LEU A 1 112 ? 1.595 11.220 12.576 1.00 83.69 112 LEU A O 1
ATOM 837 N N . GLU A 1 113 ? 3.054 12.736 11.746 1.00 81.62 113 GLU A N 1
ATOM 838 C CA . GLU A 1 113 ? 3.994 12.777 12.884 1.00 81.62 113 GLU A CA 1
ATOM 839 C C . GLU A 1 113 ? 4.604 11.400 13.228 1.00 81.62 113 GLU A C 1
ATOM 841 O O . GLU A 1 113 ? 5.097 11.168 14.333 1.00 81.62 113 GLU A O 1
ATOM 846 N N . VAL A 1 114 ? 4.573 10.462 12.279 1.00 74.69 114 VAL A N 1
ATOM 847 C CA . VAL A 1 114 ? 5.105 9.100 12.399 1.00 74.69 114 VAL A CA 1
ATOM 848 C C . VAL A 1 114 ? 5.855 8.712 11.122 1.00 74.69 114 VAL A C 1
ATOM 850 O O . VAL A 1 114 ? 5.546 9.236 10.047 1.00 74.69 114 VAL A O 1
ATOM 853 N N . PRO A 1 115 ? 6.839 7.800 11.205 1.00 77.75 115 PRO A N 1
ATOM 854 C CA . PRO A 1 115 ? 7.454 7.243 10.011 1.00 77.75 115 PRO A CA 1
ATOM 855 C C . PRO A 1 115 ? 6.438 6.413 9.218 1.00 77.75 115 PRO A C 1
ATOM 857 O O . PRO A 1 115 ? 5.560 5.769 9.788 1.00 77.75 115 PRO A O 1
ATOM 860 N N . LEU A 1 116 ? 6.591 6.435 7.898 1.00 88.50 116 LEU A N 1
ATOM 861 C CA . LEU A 1 116 ? 5.915 5.517 6.986 1.00 88.50 116 LEU A CA 1
ATOM 862 C C . LEU A 1 116 ? 6.582 4.142 7.079 1.00 88.50 116 LEU A C 1
ATOM 864 O O . LEU A 1 116 ? 7.804 4.067 7.235 1.00 88.50 116 LEU A O 1
ATOM 868 N N . ASP A 1 117 ? 5.792 3.077 6.972 1.00 93.81 117 ASP A N 1
ATOM 869 C CA . ASP A 1 117 ? 6.277 1.708 7.174 1.00 93.81 117 ASP A CA 1
ATOM 870 C C . ASP A 1 117 ? 6.953 1.138 5.927 1.00 93.81 117 ASP A C 1
ATOM 872 O O . ASP A 1 117 ? 7.880 0.337 6.044 1.00 93.81 117 ASP A O 1
ATOM 876 N N . GLY A 1 118 ? 6.531 1.568 4.736 1.00 95.38 118 GLY A N 1
ATOM 877 C CA . GLY A 1 118 ? 7.124 1.084 3.499 1.00 95.38 118 GLY A CA 1
ATOM 878 C C . GLY A 1 118 ? 6.647 1.786 2.234 1.00 95.38 118 GLY A C 1
ATOM 879 O O . GLY A 1 118 ? 5.569 2.378 2.167 1.00 95.38 118 GLY A O 1
ATOM 880 N N . LEU A 1 119 ? 7.474 1.693 1.199 1.00 96.31 119 LEU A N 1
ATOM 881 C CA . LEU A 1 119 ? 7.149 2.075 -0.171 1.00 96.31 119 LEU A CA 1
ATOM 882 C C . LEU A 1 119 ? 6.999 0.818 -1.028 1.00 96.31 119 LEU A C 1
ATOM 884 O O . LEU A 1 119 ? 7.713 -0.170 -0.832 1.00 96.31 119 LEU A O 1
ATOM 888 N N . VAL A 1 120 ? 6.104 0.875 -2.007 1.00 96.94 120 VAL A N 1
ATOM 889 C CA . VAL A 1 120 ? 5.919 -0.179 -3.003 1.00 96.94 120 VAL A CA 1
ATOM 890 C C . VAL A 1 120 ? 5.954 0.429 -4.395 1.00 96.94 120 VAL A C 1
ATOM 892 O O . VAL A 1 120 ? 5.063 1.200 -4.751 1.00 96.94 120 VAL A O 1
ATOM 895 N N . LEU A 1 121 ? 6.961 0.049 -5.182 1.00 95.25 121 LEU A N 1
ATOM 896 C CA . LEU A 1 121 ? 7.035 0.398 -6.601 1.00 95.25 121 LEU A CA 1
ATOM 897 C C . LEU A 1 121 ? 5.950 -0.364 -7.355 1.00 95.25 121 LEU A C 1
ATOM 899 O O . LEU A 1 121 ? 5.925 -1.591 -7.305 1.00 95.25 121 LEU A O 1
ATOM 903 N N . ASP A 1 122 ? 5.056 0.340 -8.033 1.00 93.31 122 ASP A N 1
ATOM 904 C CA . ASP A 1 122 ? 3.945 -0.271 -8.773 1.00 93.31 122 ASP A CA 1
ATOM 905 C C . ASP A 1 122 ? 4.275 -0.573 -10.250 1.00 93.31 122 ASP A C 1
ATOM 907 O O . ASP A 1 122 ? 3.550 -1.308 -10.919 1.00 93.31 122 ASP A O 1
ATOM 911 N N . ASP A 1 123 ? 5.387 -0.020 -10.733 1.00 90.56 123 ASP A N 1
ATOM 912 C CA . ASP A 1 123 ? 5.903 -0.151 -12.092 1.00 90.56 123 ASP A CA 1
ATOM 913 C C . ASP A 1 123 ? 7.435 -0.297 -12.069 1.00 90.56 123 ASP A C 1
ATOM 915 O O . ASP A 1 123 ? 8.205 0.548 -12.547 1.00 90.56 123 ASP A O 1
ATOM 919 N N . ALA A 1 124 ? 7.884 -1.379 -11.437 1.00 91.88 124 ALA A N 1
ATOM 920 C CA . ALA A 1 124 ? 9.290 -1.701 -11.299 1.00 91.88 124 ALA A CA 1
ATOM 921 C C . ALA A 1 124 ? 9.885 -2.249 -12.611 1.00 91.88 124 ALA A C 1
ATOM 923 O O . ALA A 1 124 ? 9.221 -2.998 -13.345 1.00 91.88 124 ALA A O 1
ATOM 924 N N . PRO A 1 125 ? 11.170 -1.954 -12.887 1.00 89.81 125 PRO A N 1
ATOM 925 C CA . PRO A 1 125 ? 11.893 -2.562 -13.995 1.00 89.81 125 PRO A CA 1
ATOM 926 C C . PRO A 1 125 ? 11.851 -4.096 -13.960 1.00 89.81 125 PRO A C 1
ATOM 928 O O . PRO A 1 125 ? 11.923 -4.734 -12.905 1.00 89.81 125 PRO A O 1
ATOM 931 N N . VAL A 1 126 ? 11.766 -4.700 -15.147 1.00 86.94 126 VAL A N 1
ATOM 932 C CA . VAL A 1 126 ? 11.772 -6.165 -15.297 1.00 86.94 126 VAL A CA 1
ATOM 933 C C . VAL A 1 126 ? 13.164 -6.737 -15.014 1.00 86.94 126 VAL A C 1
ATOM 935 O O . VAL A 1 126 ? 13.282 -7.799 -14.403 1.00 86.94 126 VAL A O 1
ATOM 938 N N . GLU A 1 127 ? 14.216 -6.028 -15.434 1.00 90.62 127 GLU A N 1
ATOM 939 C CA . GLU A 1 127 ? 15.603 -6.420 -15.178 1.00 90.62 127 GLU A CA 1
ATOM 940 C C . GLU A 1 127 ? 15.927 -6.319 -13.680 1.00 90.62 127 GLU A C 1
ATOM 942 O O . GLU A 1 127 ? 15.676 -5.290 -13.055 1.00 90.62 127 GLU A O 1
ATOM 947 N N . GLU A 1 128 ? 16.497 -7.388 -13.112 1.00 89.00 128 GLU A N 1
ATOM 948 C CA . GLU A 1 128 ? 16.811 -7.485 -11.679 1.00 89.00 128 GLU A CA 1
ATOM 949 C C . GLU A 1 128 ? 17.711 -6.345 -11.199 1.00 89.00 128 GLU A C 1
ATOM 951 O O . GLU A 1 128 ? 17.386 -5.677 -10.227 1.00 89.00 128 GLU A O 1
ATOM 956 N N . SER A 1 129 ? 18.815 -6.098 -11.908 1.00 93.44 129 SER A N 1
ATOM 957 C CA . SER A 1 129 ? 19.804 -5.065 -11.579 1.00 93.44 129 SER A CA 1
ATOM 958 C C . SER A 1 129 ? 19.159 -3.677 -11.502 1.00 93.44 129 SER A C 1
ATOM 960 O O . SER A 1 129 ? 19.306 -2.986 -10.499 1.00 93.44 129 SER A O 1
ATOM 962 N N . ALA A 1 130 ? 18.377 -3.313 -12.521 1.00 91.94 130 ALA A N 1
ATOM 963 C CA . ALA A 1 130 ? 17.669 -2.042 -12.597 1.00 91.94 130 ALA A CA 1
ATOM 964 C C . ALA A 1 130 ? 16.581 -1.925 -11.520 1.00 91.94 130 ALA A C 1
ATOM 966 O O . ALA A 1 130 ? 16.351 -0.845 -10.979 1.00 91.94 130 ALA A O 1
ATOM 967 N N . ARG A 1 131 ? 15.908 -3.031 -11.179 1.00 91.75 131 ARG A N 1
ATOM 968 C CA . ARG A 1 131 ? 14.931 -3.055 -10.087 1.00 91.75 131 ARG A CA 1
ATOM 969 C C . ARG A 1 131 ? 15.600 -2.859 -8.731 1.00 91.75 131 ARG A C 1
ATOM 971 O O . ARG A 1 131 ? 15.106 -2.063 -7.938 1.00 91.75 131 ARG A O 1
ATOM 978 N N . THR A 1 132 ? 16.704 -3.553 -8.463 1.00 92.88 132 THR A N 1
ATOM 979 C CA . THR A 1 132 ? 17.491 -3.373 -7.238 1.00 92.88 132 THR A CA 1
ATOM 980 C C . THR A 1 132 ? 17.979 -1.932 -7.120 1.00 92.88 132 THR A C 1
ATOM 982 O O . THR A 1 132 ? 17.749 -1.307 -6.089 1.00 92.88 132 THR A O 1
ATOM 985 N N . GLU A 1 133 ? 18.550 -1.375 -8.190 1.00 93.31 133 GLU A N 1
ATOM 986 C CA . GLU A 1 133 ? 19.013 0.015 -8.231 1.00 93.31 133 GLU A CA 1
ATOM 987 C C . GLU A 1 133 ? 17.874 1.005 -7.942 1.00 93.31 133 GLU A C 1
ATOM 989 O O . GLU A 1 133 ? 18.031 1.902 -7.115 1.00 93.31 133 GLU A O 1
ATOM 994 N N . ALA A 1 134 ? 16.697 0.810 -8.547 1.00 92.50 134 ALA A N 1
ATOM 995 C CA . ALA A 1 134 ? 15.530 1.654 -8.293 1.00 92.50 134 ALA A CA 1
ATOM 996 C C . ALA A 1 134 ? 15.062 1.589 -6.827 1.00 92.50 134 ALA A C 1
ATOM 998 O O . ALA A 1 134 ? 14.771 2.630 -6.232 1.00 92.50 134 ALA A O 1
ATOM 999 N N . LYS A 1 135 ? 15.016 0.388 -6.224 1.00 94.12 135 LYS A N 1
ATOM 1000 C CA . LYS A 1 135 ? 14.666 0.211 -4.802 1.00 94.12 135 LYS A CA 1
ATOM 1001 C C . LYS A 1 135 ? 15.672 0.926 -3.895 1.00 94.12 135 LYS A C 1
ATOM 1003 O O . LYS A 1 135 ? 15.269 1.673 -3.006 1.00 94.12 135 LYS A O 1
ATOM 1008 N N . GLU A 1 136 ? 16.967 0.717 -4.124 1.00 94.25 136 GLU A N 1
ATOM 1009 C CA . GLU A 1 136 ? 18.042 1.311 -3.322 1.00 94.25 136 GLU A CA 1
ATOM 1010 C C . GLU A 1 136 ? 18.060 2.836 -3.426 1.00 94.25 136 GLU A C 1
ATOM 1012 O O . GLU A 1 136 ? 18.147 3.527 -2.406 1.00 94.25 136 GLU A O 1
ATOM 1017 N N . PHE A 1 137 ? 17.933 3.371 -4.642 1.00 93.75 137 PHE A N 1
ATOM 1018 C CA . PHE A 1 137 ? 17.876 4.808 -4.877 1.00 93.75 137 PHE A CA 1
ATOM 1019 C C . PHE A 1 137 ? 16.691 5.440 -4.146 1.00 93.75 137 PHE A C 1
ATOM 1021 O O . PHE A 1 137 ? 16.876 6.381 -3.371 1.00 93.75 137 PHE A O 1
ATOM 1028 N N . LEU A 1 138 ? 15.488 4.888 -4.324 1.00 92.88 138 LEU A N 1
ATOM 1029 C CA . LEU A 1 138 ? 14.284 5.430 -3.707 1.00 92.88 138 LEU A CA 1
ATOM 1030 C C . LEU A 1 138 ? 14.345 5.363 -2.175 1.00 92.88 138 LEU A C 1
ATOM 1032 O O . LEU A 1 138 ? 14.020 6.341 -1.496 1.00 92.88 138 LEU A O 1
ATOM 1036 N N . GLN A 1 139 ? 14.804 4.241 -1.621 1.00 94.56 139 GLN A N 1
ATOM 1037 C CA . GLN A 1 139 ? 15.011 4.104 -0.181 1.00 94.56 139 GLN A CA 1
ATOM 1038 C C . GLN A 1 139 ? 16.024 5.128 0.346 1.00 94.56 139 GLN A C 1
ATOM 1040 O O . GLN A 1 139 ? 15.831 5.686 1.424 1.00 94.56 139 GLN A O 1
ATOM 1045 N N . THR A 1 140 ? 17.086 5.402 -0.414 1.00 95.12 140 THR A N 1
ATOM 1046 C CA . THR A 1 140 ? 18.130 6.360 -0.031 1.00 95.12 140 THR A CA 1
ATOM 1047 C C . THR A 1 140 ? 17.599 7.789 0.024 1.00 95.12 140 THR A C 1
ATOM 1049 O O . THR A 1 140 ? 17.858 8.489 1.001 1.00 95.12 140 THR A O 1
ATOM 1052 N N . ILE A 1 141 ? 16.849 8.229 -0.991 1.00 94.19 141 ILE A N 1
ATOM 1053 C CA . ILE A 1 141 ? 16.360 9.615 -1.050 1.00 94.19 141 ILE A CA 1
ATOM 1054 C C . ILE A 1 141 ? 15.199 9.863 -0.081 1.00 94.19 141 ILE A C 1
ATOM 1056 O O . ILE A 1 141 ? 15.119 10.928 0.521 1.00 94.19 141 ILE A O 1
ATOM 1060 N N . THR A 1 142 ? 14.312 8.881 0.104 1.00 92.31 142 THR A N 1
ATOM 1061 C CA . THR A 1 142 ? 13.135 9.039 0.970 1.00 92.31 142 THR A CA 1
ATOM 1062 C C . THR A 1 142 ? 13.441 8.703 2.424 1.00 92.31 142 THR A C 1
ATOM 1064 O O . THR A 1 142 ? 12.772 9.204 3.327 1.00 92.31 142 THR A O 1
ATOM 1067 N N . GLY A 1 143 ? 14.425 7.842 2.693 1.00 93.38 143 GLY A N 1
ATOM 1068 C CA . GLY A 1 143 ? 14.665 7.267 4.016 1.00 93.38 143 GLY A CA 1
ATOM 1069 C C . GLY A 1 143 ? 13.548 6.325 4.489 1.00 93.38 143 GLY A C 1
ATOM 1070 O O . GLY A 1 143 ? 13.418 6.109 5.692 1.00 93.38 143 GLY A O 1
ATOM 1071 N N . VAL A 1 144 ? 12.707 5.820 3.579 1.00 95.00 144 VAL A N 1
ATOM 1072 C CA . VAL A 1 144 ? 11.640 4.841 3.853 1.00 95.00 144 VAL A CA 1
ATOM 1073 C C . VAL A 1 144 ? 11.997 3.534 3.136 1.00 95.00 144 VAL A C 1
ATOM 1075 O O . VAL A 1 144 ? 12.411 3.586 1.977 1.00 95.00 144 VAL A O 1
ATOM 1078 N N . PRO A 1 145 ? 11.879 2.360 3.782 1.00 95.56 145 PRO A N 1
ATOM 1079 C CA . PRO A 1 145 ? 12.221 1.094 3.140 1.00 95.56 145 PRO A CA 1
ATOM 1080 C C . PRO A 1 145 ? 11.309 0.801 1.943 1.00 95.56 145 PRO A C 1
ATOM 1082 O O . PRO A 1 145 ? 10.096 1.004 2.012 1.00 95.56 145 PRO A O 1
ATOM 1085 N N . VAL A 1 146 ? 11.878 0.282 0.854 1.00 95.69 146 VAL A N 1
ATOM 1086 C CA . VAL A 1 146 ? 11.093 -0.198 -0.294 1.00 95.69 146 VAL A CA 1
ATOM 1087 C C . VAL A 1 146 ? 10.817 -1.687 -0.109 1.00 95.69 146 VAL A C 1
ATOM 1089 O O . VAL A 1 146 ? 11.669 -2.520 -0.404 1.00 95.69 146 VAL A O 1
ATOM 1092 N N . ILE A 1 147 ? 9.623 -2.009 0.386 1.00 95.88 147 ILE A N 1
ATOM 1093 C CA . ILE A 1 147 ? 9.224 -3.362 0.814 1.00 95.88 147 ILE A CA 1
ATOM 1094 C C . ILE A 1 147 ? 8.623 -4.206 -0.315 1.00 95.88 147 ILE A C 1
ATOM 1096 O O . ILE A 1 147 ? 8.359 -5.395 -0.141 1.00 95.88 147 ILE A O 1
ATOM 1100 N N . GLY A 1 148 ? 8.359 -3.589 -1.467 1.00 95.56 148 GLY A N 1
ATOM 1101 C CA . GLY A 1 148 ? 7.817 -4.284 -2.620 1.00 95.56 148 GLY A CA 1
ATOM 1102 C C . GLY A 1 148 ? 8.091 -3.578 -3.939 1.00 95.56 148 GLY A C 1
ATOM 1103 O O . GLY A 1 148 ? 8.298 -2.365 -3.996 1.00 95.56 148 GLY A O 1
ATOM 1104 N N . ALA A 1 149 ? 8.099 -4.363 -5.007 1.00 96.25 149 ALA A N 1
ATOM 1105 C CA . ALA A 1 149 ? 8.313 -3.910 -6.368 1.00 96.25 149 ALA A CA 1
ATOM 1106 C C . ALA A 1 149 ? 7.510 -4.790 -7.334 1.00 96.25 149 ALA A C 1
ATOM 1108 O O . ALA A 1 149 ? 7.913 -5.903 -7.676 1.00 96.25 149 ALA A O 1
ATOM 1109 N N . LEU A 1 150 ? 6.357 -4.285 -7.759 1.00 95.75 150 LEU A N 1
ATOM 1110 C CA . LEU A 1 150 ? 5.493 -4.915 -8.745 1.00 95.75 150 LEU A CA 1
ATOM 1111 C C . LEU A 1 150 ? 6.092 -4.700 -10.139 1.00 95.75 150 LEU A C 1
ATOM 1113 O O . LEU A 1 150 ? 6.461 -3.576 -10.473 1.00 95.75 150 LEU A O 1
ATOM 1117 N N . PRO A 1 151 ? 6.189 -5.742 -10.976 1.00 93.69 151 PRO A N 1
ATOM 1118 C CA . PRO A 1 151 ? 6.768 -5.605 -12.301 1.00 93.69 151 PRO A CA 1
ATOM 1119 C C . PRO A 1 151 ? 5.856 -4.791 -13.225 1.00 93.69 151 PRO A C 1
ATOM 1121 O O . PRO A 1 151 ? 4.625 -4.895 -13.158 1.00 93.69 151 PRO A O 1
ATOM 1124 N N . LEU A 1 152 ? 6.473 -4.044 -14.145 1.00 90.25 152 LEU A N 1
ATOM 1125 C CA . LEU A 1 152 ? 5.777 -3.358 -15.235 1.00 90.25 152 LEU A CA 1
ATOM 1126 C C . LEU A 1 152 ? 4.757 -4.285 -15.915 1.00 90.25 152 LEU A C 1
ATOM 1128 O O . LEU A 1 152 ? 5.090 -5.383 -16.363 1.00 90.25 152 LEU A O 1
ATOM 1132 N N . GLY A 1 153 ? 3.519 -3.807 -16.041 1.00 90.06 153 GLY A N 1
ATOM 1133 C CA . GLY A 1 153 ? 2.445 -4.521 -16.732 1.00 90.06 153 GLY A CA 1
ATOM 1134 C C . GLY A 1 153 ? 1.755 -5.607 -15.905 1.00 90.06 153 GLY A C 1
ATOM 1135 O O . GLY A 1 153 ? 0.864 -6.268 -16.434 1.00 90.06 153 GLY A O 1
ATOM 1136 N N . CYS A 1 154 ? 2.090 -5.774 -14.619 1.00 92.50 154 CYS A N 1
ATOM 1137 C CA . CYS A 1 154 ? 1.409 -6.743 -13.752 1.00 92.50 154 CYS A CA 1
ATOM 1138 C C . CYS A 1 154 ? -0.111 -6.527 -13.678 1.00 92.50 154 CYS A C 1
ATOM 1140 O O . CYS A 1 154 ? -0.854 -7.495 -13.582 1.00 92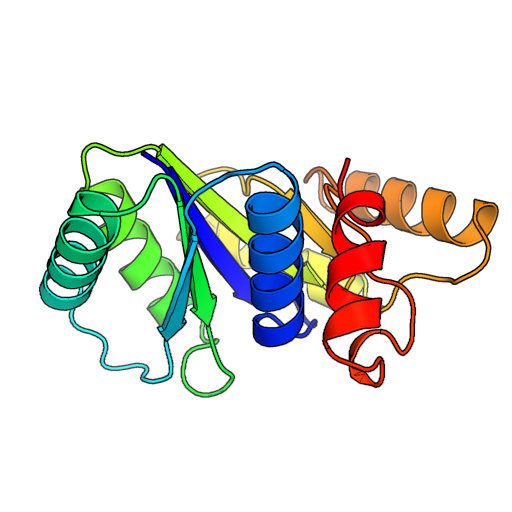.50 154 CYS A O 1
ATOM 1142 N N . ALA A 1 155 ? -0.590 -5.287 -13.814 1.00 92.12 155 ALA A N 1
ATOM 1143 C CA . ALA A 1 155 ? -2.019 -4.968 -13.843 1.00 92.12 155 ALA A CA 1
ATOM 1144 C C . ALA A 1 155 ? -2.788 -5.633 -15.002 1.00 92.12 155 ALA A C 1
ATOM 1146 O O . ALA A 1 155 ? -4.009 -5.739 -14.940 1.00 92.12 155 ALA A O 1
ATOM 1147 N N . ALA A 1 156 ? -2.091 -6.058 -16.060 1.00 93.81 156 ALA A N 1
ATOM 1148 C CA . ALA A 1 156 ? -2.674 -6.750 -17.207 1.00 93.81 156 ALA A CA 1
ATOM 1149 C C . ALA A 1 156 ? -2.546 -8.282 -17.121 1.00 93.81 156 ALA A C 1
ATOM 1151 O O . ALA A 1 156 ? -2.936 -8.971 -18.061 1.00 93.81 156 ALA A O 1
ATOM 1152 N N . MET A 1 157 ? -1.967 -8.818 -16.041 1.00 95.06 157 MET A N 1
ATOM 1153 C CA . MET A 1 157 ? -1.895 -10.263 -15.825 1.00 95.06 157 MET A CA 1
ATOM 1154 C C . MET A 1 157 ? -3.285 -10.832 -15.556 1.00 95.06 157 MET A C 1
ATOM 1156 O O . MET A 1 157 ? -4.129 -10.185 -14.934 1.00 95.06 157 MET A O 1
ATOM 1160 N N . GLU A 1 158 ? -3.496 -12.078 -15.973 1.00 96.00 158 GLU A N 1
ATOM 1161 C CA . GLU A 1 158 ? -4.675 -12.824 -15.552 1.00 96.00 158 GLU A CA 1
ATOM 1162 C C . GLU A 1 158 ? -4.670 -12.994 -14.021 1.00 96.00 158 GLU A C 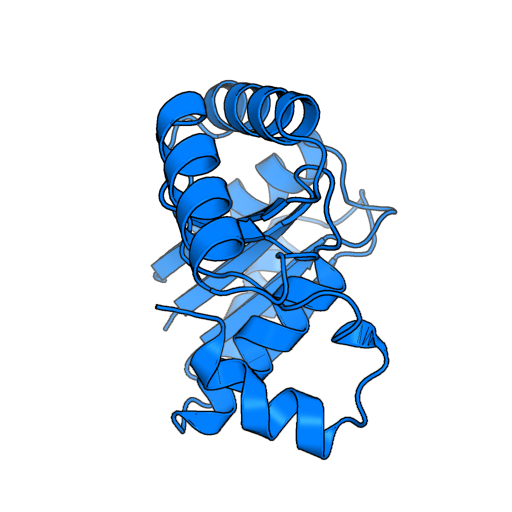1
ATOM 1164 O O . GLU A 1 158 ? -3.594 -13.106 -13.423 1.00 96.00 158 GLU A O 1
ATOM 1169 N N . PRO A 1 159 ? -5.842 -13.038 -13.360 1.00 93.75 159 PRO A N 1
ATOM 1170 C CA . PRO A 1 159 ? -5.920 -13.068 -11.899 1.00 93.75 159 PRO A CA 1
ATOM 1171 C C . PRO A 1 159 ? -5.107 -14.193 -11.245 1.00 93.75 159 PRO A C 1
ATOM 1173 O O . PRO A 1 159 ? -4.453 -13.965 -10.225 1.00 93.75 159 PRO A O 1
ATOM 1176 N N . ASP A 1 160 ? -5.107 -15.386 -11.844 1.00 94.00 160 ASP A N 1
ATOM 1177 C CA . ASP A 1 160 ? -4.368 -16.544 -11.331 1.00 94.00 160 ASP A CA 1
ATOM 1178 C C . ASP A 1 160 ? -2.848 -16.339 -11.427 1.00 94.00 160 ASP A C 1
ATOM 1180 O O . ASP A 1 160 ? -2.121 -16.651 -10.481 1.00 94.00 160 ASP A O 1
ATOM 1184 N N . ASP A 1 161 ? -2.367 -15.755 -12.529 1.00 94.69 161 ASP A N 1
ATOM 1185 C CA . ASP A 1 161 ? -0.948 -15.447 -12.732 1.00 94.69 161 ASP A CA 1
ATOM 1186 C C . ASP A 1 161 ? -0.499 -14.321 -11.796 1.00 94.69 161 ASP A C 1
ATOM 1188 O O . ASP A 1 161 ? 0.522 -14.439 -11.112 1.00 94.69 161 ASP A O 1
ATOM 1192 N N . PHE A 1 162 ? -1.300 -13.257 -11.692 1.00 95.88 162 PHE A N 1
ATOM 1193 C CA . PHE A 1 162 ? -1.072 -12.163 -10.750 1.00 95.88 162 PHE A CA 1
ATOM 1194 C C . PHE A 1 162 ? -0.919 -12.701 -9.325 1.00 95.88 162 PHE A C 1
ATOM 1196 O O . PHE A 1 162 ? 0.046 -12.389 -8.625 1.00 95.88 162 PHE A O 1
ATOM 1203 N N . GLN A 1 163 ? -1.840 -13.571 -8.905 1.00 93.62 163 GLN A N 1
ATOM 1204 C CA . GLN A 1 163 ? -1.809 -14.175 -7.580 1.00 93.62 163 GLN A CA 1
ATOM 1205 C C . GLN A 1 163 ? -0.620 -15.128 -7.401 1.00 93.62 163 GLN A C 1
ATOM 1207 O O . GLN A 1 163 ? -0.021 -15.168 -6.328 1.00 93.62 163 GLN A O 1
ATOM 1212 N N . ALA A 1 164 ? -0.257 -15.909 -8.419 1.00 93.44 164 ALA A N 1
ATOM 1213 C CA . ALA A 1 164 ? 0.868 -16.838 -8.344 1.00 93.44 164 ALA A CA 1
ATOM 1214 C C . ALA A 1 164 ? 2.207 -16.111 -8.156 1.00 93.44 164 ALA A C 1
ATOM 1216 O O . ALA A 1 164 ? 3.059 -16.579 -7.394 1.00 93.44 164 ALA A O 1
ATOM 1217 N N . HIS A 1 165 ? 2.375 -14.965 -8.816 1.00 93.25 165 HIS A N 1
ATOM 1218 C CA . HIS A 1 165 ? 3.611 -14.190 -8.792 1.00 93.25 165 HIS A CA 1
ATOM 1219 C C . HIS A 1 165 ? 3.699 -13.198 -7.630 1.00 93.25 165 HIS A C 1
ATOM 1221 O O . HIS A 1 165 ? 4.815 -12.857 -7.232 1.00 93.25 165 HIS A O 1
ATOM 1227 N N . SER A 1 166 ? 2.574 -12.791 -7.033 1.00 94.06 166 SER A N 1
ATOM 1228 C CA . SER A 1 166 ? 2.537 -11.697 -6.053 1.00 94.06 166 SER A CA 1
ATOM 1229 C C . SER A 1 166 ? 3.479 -11.870 -4.861 1.00 94.06 166 SER A C 1
ATOM 1231 O O . SER A 1 166 ? 4.060 -10.900 -4.386 1.00 94.06 166 SER A O 1
ATOM 1233 N N . VAL A 1 167 ? 3.697 -13.105 -4.402 1.00 92.81 167 VAL A N 1
ATOM 1234 C CA . VAL A 1 167 ? 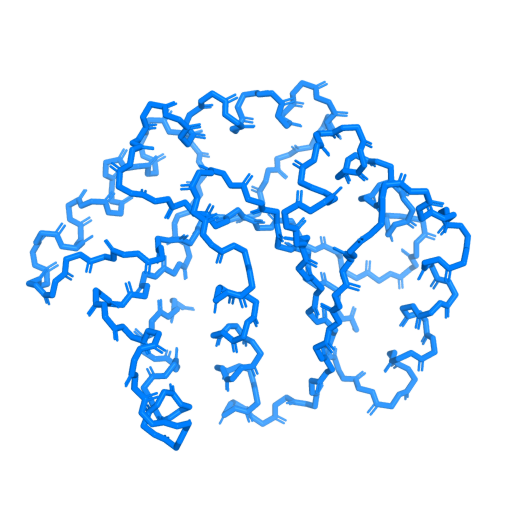4.596 -13.410 -3.273 1.00 92.81 167 VAL A CA 1
ATOM 1235 C C . VAL A 1 167 ? 6.042 -12.996 -3.554 1.00 92.81 167 VAL A C 1
ATOM 1237 O O . VAL A 1 167 ? 6.765 -12.675 -2.619 1.00 92.81 167 VAL A O 1
ATOM 1240 N N . THR A 1 168 ? 6.460 -13.009 -4.821 1.00 93.56 168 THR A N 1
ATOM 1241 C CA . THR A 1 168 ? 7.835 -12.681 -5.235 1.00 93.56 168 THR A CA 1
ATOM 1242 C C . THR A 1 168 ? 8.096 -11.184 -5.355 1.00 93.56 168 THR A C 1
ATOM 1244 O O . THR A 1 168 ? 9.244 -10.782 -5.510 1.00 93.56 168 THR A O 1
ATOM 1247 N N . TRP A 1 169 ? 7.051 -10.356 -5.296 1.00 94.56 169 TRP A N 1
ATOM 1248 C CA . TRP A 1 169 ? 7.174 -8.904 -5.436 1.00 94.56 169 TRP A CA 1
ATOM 1249 C C . TRP A 1 169 ? 7.445 -8.197 -4.114 1.00 94.56 169 TRP A C 1
ATOM 1251 O O . TRP A 1 169 ? 7.782 -7.019 -4.134 1.00 94.56 169 TRP A O 1
ATOM 1261 N N . PHE A 1 170 ? 7.279 -8.886 -2.986 1.00 94.44 170 PHE A N 1
ATOM 1262 C CA . PHE A 1 170 ? 7.455 -8.333 -1.647 1.00 94.44 170 PHE A CA 1
ATOM 1263 C C . PHE A 1 170 ? 8.548 -9.093 -0.907 1.00 94.44 170 PHE A C 1
ATOM 1265 O O . PHE A 1 170 ? 8.593 -10.326 -0.989 1.00 94.44 170 PHE A O 1
ATOM 1272 N N . ASP A 1 171 ? 9.380 -8.348 -0.182 1.00 84.38 171 ASP A N 1
ATOM 1273 C CA . ASP A 1 171 ? 10.464 -8.900 0.639 1.00 84.38 171 ASP A CA 1
ATOM 1274 C C . ASP A 1 171 ? 9.938 -9.694 1.857 1.00 84.38 171 ASP A C 1
ATOM 1276 O O . ASP A 1 171 ? 8.771 -9.483 2.283 1.00 84.38 171 ASP A O 1
#

Organism: NCBI:txid1629062

Sequence (171 aa):
MTLVLVAPGGGHAPLVGAAMAAAAGRRGVRVNLGEINDTAVAPDAFADAVRRQLEDTDLVVVYFAEPADDMTTVQRVYRAARRLDIDVTMNLAVGRDTDRALEVVEALRDILEVPLDGLVLDDAPVEESARTEAKEFLQTITGVPVIGALPLGCAAMEPDDFQAHSVTWFD